Protein AF-A0A2T2SXH2-F1 (afdb_monomer)

pLDDT: mean 82.4, std 12.59, range [39.44, 96.25]

Secondary structure (DSSP, 8-state):
---HHHHHHHHHTT--EEEEEEETTEEEEEEEEEEEETTEEEEEEEEEEESSTT-----HHHHHHHHHHHHHHHHHTT-SEEEEEEE--SSTTTT-EEEEEEE----

Sequence (107 aa):
MASTSDLRAAIEQNLLFEWSIELGHATIELLAEPIAEGETLHLKDIAVYPRAADTADIGTRAVRMIRNRLATRARRAGFSKLRVTGTRLSGAKKGRSVDVTIDLPHR

Structure (mmCIF, N/CA/C/O backbone):
data_AF-A0A2T2SXH2-F1
#
_entry.id   AF-A0A2T2SXH2-F1
#
loop_
_atom_site.group_PDB
_atom_site.id
_atom_site.type_symbol
_atom_site.label_atom_id
_atom_site.label_alt_id
_atom_site.label_comp_id
_atom_site.label_asym_id
_atom_site.label_entity_id
_atom_site.label_seq_id
_atom_site.pdbx_PDB_ins_code
_atom_site.Cartn_x
_atom_site.Cartn_y
_atom_site.Cartn_z
_atom_site.occupancy
_atom_site.B_iso_or_equiv
_atom_site.auth_seq_id
_atom_site.auth_comp_id
_atom_site.auth_asym_id
_atom_site.auth_atom_id
_atom_site.pdbx_PDB_model_num
ATOM 1 N N . MET A 1 1 ? 4.099 16.879 -1.769 1.00 39.44 1 MET A N 1
ATOM 2 C CA . MET A 1 1 ? 4.262 15.998 -0.591 1.00 39.44 1 MET A CA 1
ATOM 3 C C . MET A 1 1 ? 2.876 15.540 -0.183 1.00 39.44 1 MET A C 1
ATOM 5 O O . MET A 1 1 ? 2.152 16.346 0.376 1.00 39.44 1 MET A O 1
ATOM 9 N N . ALA A 1 2 ? 2.473 14.308 -0.503 1.00 45.16 2 ALA A N 1
ATOM 10 C CA . ALA A 1 2 ? 1.194 13.808 -0.005 1.00 45.16 2 ALA A CA 1
ATOM 11 C C . ALA A 1 2 ? 1.270 13.762 1.531 1.00 45.16 2 ALA A C 1
ATOM 13 O O . ALA A 1 2 ? 2.259 13.248 2.079 1.00 45.16 2 ALA A O 1
ATOM 14 N N . SER A 1 3 ? 0.245 14.239 2.219 1.00 53.62 3 SER A N 1
ATOM 15 C CA . SER A 1 3 ? 0.101 14.312 3.673 1.00 53.62 3 SER A CA 1
ATOM 16 C C . SER A 1 3 ? -0.567 13.041 4.230 1.00 53.62 3 SER A C 1
ATOM 18 O O . SER A 1 3 ? -1.239 12.307 3.507 1.00 53.62 3 SER A O 1
ATOM 20 N N . THR A 1 4 ? -0.366 12.713 5.512 1.00 58.03 4 THR A N 1
ATOM 21 C CA . THR A 1 4 ? -1.080 11.604 6.186 1.00 58.03 4 THR A CA 1
ATOM 22 C C . THR A 1 4 ? -2.606 11.801 6.137 1.00 58.03 4 THR A C 1
ATOM 24 O O . THR A 1 4 ? -3.337 10.812 6.130 1.00 58.03 4 THR A O 1
ATOM 27 N N . SER A 1 5 ? -3.073 13.053 6.023 1.00 61.31 5 SER A N 1
ATOM 28 C CA . SER A 1 5 ? -4.483 13.400 5.784 1.00 61.31 5 SER A CA 1
ATOM 29 C C . SER A 1 5 ? -5.051 12.735 4.532 1.00 61.31 5 SER A C 1
ATOM 31 O O . SER A 1 5 ? -6.196 12.302 4.549 1.00 61.31 5 SER A O 1
ATOM 33 N N . ASP A 1 6 ? -4.244 12.581 3.484 1.00 82.06 6 ASP A N 1
ATOM 34 C CA . ASP A 1 6 ? -4.720 12.140 2.169 1.00 82.06 6 ASP A CA 1
ATOM 35 C C . ASP A 1 6 ? -5.158 10.670 2.197 1.00 82.06 6 ASP A C 1
ATOM 37 O O . ASP A 1 6 ? -6.077 10.278 1.491 1.00 82.06 6 ASP A O 1
ATOM 41 N N . LEU A 1 7 ? -4.543 9.855 3.063 1.00 86.12 7 LEU A N 1
ATOM 42 C CA . LEU A 1 7 ? -4.908 8.447 3.209 1.00 86.12 7 LEU A CA 1
ATOM 43 C C . LEU A 1 7 ? -6.238 8.276 3.956 1.00 86.12 7 LEU A C 1
ATOM 45 O O . LEU A 1 7 ? -7.078 7.494 3.530 1.00 86.12 7 LEU A O 1
ATOM 49 N N . ARG A 1 8 ? -6.427 8.985 5.076 1.00 87.31 8 ARG A N 1
ATOM 50 C CA . ARG A 1 8 ? -7.676 8.914 5.854 1.00 87.31 8 ARG A CA 1
ATOM 51 C C . ARG A 1 8 ? -8.841 9.528 5.080 1.00 87.31 8 ARG A C 1
ATOM 53 O O . ARG A 1 8 ? -9.892 8.905 5.012 1.00 87.31 8 ARG A O 1
ATOM 60 N N . ALA A 1 9 ? -8.614 10.663 4.420 1.00 89.06 9 ALA A N 1
ATOM 61 C CA . ALA A 1 9 ? -9.611 11.285 3.557 1.00 89.06 9 ALA A CA 1
ATOM 62 C C . ALA A 1 9 ? -10.031 10.356 2.408 1.00 89.06 9 ALA A C 1
ATOM 64 O O . ALA A 1 9 ? -11.222 10.232 2.143 1.00 89.06 9 ALA A O 1
ATOM 65 N N . ALA A 1 10 ? -9.083 9.654 1.770 1.00 90.06 10 ALA A N 1
ATOM 66 C CA . ALA A 1 10 ? -9.411 8.688 0.723 1.00 90.06 10 ALA A CA 1
ATOM 67 C C . ALA A 1 10 ? -10.295 7.541 1.242 1.00 90.06 10 ALA A C 1
ATOM 69 O O . ALA A 1 10 ? -11.246 7.160 0.570 1.00 90.06 10 ALA A O 1
ATOM 70 N N . ILE A 1 11 ? -10.042 7.046 2.459 1.00 91.94 11 ILE A N 1
ATOM 71 C CA . ILE A 1 11 ? -10.887 6.021 3.097 1.00 91.94 11 ILE A CA 1
ATOM 72 C C . ILE A 1 11 ? -12.293 6.571 3.373 1.00 91.94 11 ILE A C 1
ATOM 74 O O . ILE A 1 11 ? -13.283 5.946 3.009 1.00 91.94 11 ILE A O 1
ATOM 78 N N . GLU A 1 12 ? -12.393 7.742 4.004 1.00 92.06 12 GLU A N 1
ATOM 79 C CA . GLU A 1 12 ? -13.672 8.344 4.414 1.00 92.06 12 GLU A CA 1
ATOM 80 C C . GLU A 1 12 ? -14.561 8.721 3.224 1.00 92.06 12 GLU A C 1
ATOM 82 O O . GLU A 1 12 ? -15.783 8.615 3.299 1.00 92.06 12 GLU A O 1
ATOM 87 N N . GLN A 1 13 ? -13.945 9.148 2.123 1.00 91.56 13 GLN A N 1
ATOM 88 C CA . GLN A 1 13 ? -14.636 9.574 0.906 1.00 91.56 13 GLN A CA 1
ATOM 89 C C . GLN A 1 13 ? -14.785 8.448 -0.122 1.00 91.56 13 GLN A C 1
ATOM 91 O O . GLN A 1 13 ? -15.334 8.683 -1.197 1.00 91.56 13 GLN A O 1
ATOM 96 N N . ASN A 1 14 ? -14.308 7.238 0.193 1.00 90.06 14 ASN A N 1
ATOM 97 C CA . ASN A 1 14 ? -14.305 6.092 -0.715 1.00 90.06 14 ASN A CA 1
ATOM 98 C C . ASN A 1 14 ? -13.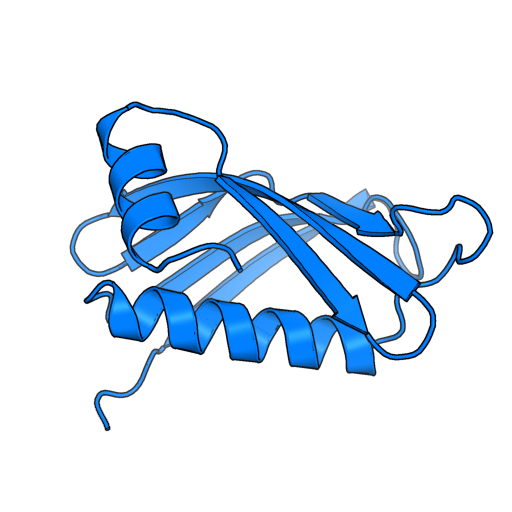631 6.406 -2.069 1.00 90.06 14 ASN A C 1
ATOM 100 O O . ASN A 1 14 ? -14.160 6.107 -3.142 1.00 90.06 14 ASN A O 1
ATOM 104 N N . LEU A 1 15 ? -12.471 7.064 -2.008 1.00 93.31 15 LEU A N 1
ATOM 105 C CA . LEU A 1 15 ? -11.654 7.443 -3.159 1.00 93.31 15 LEU A CA 1
ATOM 106 C C . LEU A 1 15 ? -10.426 6.542 -3.284 1.00 93.31 15 LEU A C 1
ATOM 108 O O . LEU A 1 15 ? -9.945 5.960 -2.310 1.00 93.31 15 LEU A O 1
ATOM 112 N N . LEU A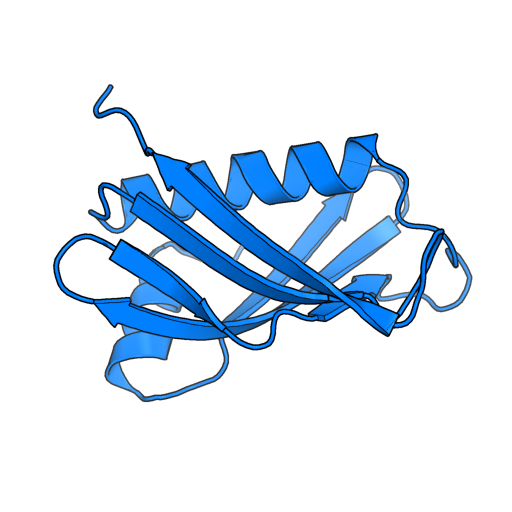 1 16 ? -9.867 6.485 -4.492 1.00 91.62 16 LEU A N 1
ATOM 113 C CA . LEU A 1 16 ? -8.586 5.828 -4.709 1.00 91.62 16 LEU A CA 1
ATOM 114 C C . LEU A 1 16 ? -7.466 6.604 -4.010 1.00 91.62 16 LEU A C 1
ATOM 116 O O . LEU A 1 16 ? -7.384 7.831 -4.066 1.00 91.62 16 LEU A O 1
ATOM 120 N N . PHE A 1 17 ? -6.580 5.864 -3.355 1.00 92.31 17 PHE A N 1
ATOM 121 C CA . PHE A 1 17 ? -5.354 6.395 -2.797 1.00 92.31 17 PHE A CA 1
ATOM 122 C C . PHE A 1 17 ? -4.288 6.459 -3.887 1.00 92.31 17 PHE A C 1
ATOM 124 O O . PHE A 1 17 ? -3.749 5.436 -4.317 1.00 92.31 17 PHE A O 1
ATOM 131 N N . GLU A 1 18 ? -3.968 7.684 -4.287 1.00 91.00 18 GLU A N 1
ATOM 132 C CA . GLU A 1 18 ? -2.891 7.991 -5.216 1.00 91.00 18 GLU A CA 1
ATOM 133 C C . GLU A 1 18 ? -1.652 8.469 -4.469 1.00 91.00 18 GLU A C 1
ATOM 135 O O . GLU A 1 18 ? -1.703 9.343 -3.597 1.00 91.00 18 GLU A O 1
ATOM 140 N N . TRP A 1 19 ? -0.500 7.907 -4.823 1.00 89.69 19 TRP A N 1
ATOM 141 C CA . TRP A 1 19 ? 0.754 8.334 -4.234 1.00 89.69 19 TRP A CA 1
ATOM 142 C C . TRP A 1 19 ? 1.924 8.232 -5.202 1.00 89.69 19 TRP A C 1
ATOM 144 O O . TRP A 1 19 ? 2.229 7.168 -5.731 1.00 89.69 19 TRP A O 1
ATOM 154 N N . SER A 1 20 ? 2.640 9.342 -5.368 1.00 87.50 20 SER A N 1
ATOM 155 C CA . SER A 1 20 ? 3.883 9.396 -6.129 1.00 87.50 20 SER A CA 1
ATOM 156 C C . SER A 1 20 ? 5.103 9.477 -5.210 1.00 87.50 20 SER A C 1
ATOM 158 O O . SER A 1 20 ? 5.121 10.182 -4.191 1.00 87.50 20 SER A O 1
ATOM 160 N N . ILE A 1 21 ? 6.164 8.781 -5.596 1.00 85.62 21 ILE A N 1
ATOM 161 C CA . ILE A 1 21 ? 7.443 8.758 -4.900 1.00 85.62 21 ILE A CA 1
ATOM 162 C C . ILE A 1 21 ? 8.598 8.844 -5.894 1.00 85.62 21 ILE A C 1
ATOM 164 O O . ILE A 1 21 ? 8.709 8.043 -6.815 1.00 85.62 21 ILE A O 1
ATOM 168 N N . GLU A 1 22 ? 9.513 9.774 -5.649 1.00 85.62 22 GLU A N 1
ATOM 169 C CA . GLU A 1 22 ? 10.790 9.831 -6.357 1.00 85.62 22 GLU A CA 1
ATOM 170 C C . GLU A 1 22 ? 11.760 8.785 -5.787 1.00 85.62 22 GLU A C 1
ATOM 172 O O . GLU A 1 22 ? 12.028 8.742 -4.578 1.00 85.62 22 GLU A O 1
ATOM 177 N N . LEU A 1 23 ? 12.270 7.917 -6.663 1.00 78.12 23 LEU A N 1
ATOM 178 C CA . LEU A 1 23 ? 13.248 6.872 -6.370 1.00 78.12 23 LEU A CA 1
ATOM 179 C C . LEU A 1 23 ? 14.399 6.955 -7.379 1.00 78.12 23 LEU A C 1
ATOM 181 O O . LEU A 1 23 ? 14.342 6.391 -8.471 1.00 78.12 23 LEU A O 1
ATOM 185 N N . GLY A 1 24 ? 15.474 7.647 -6.994 1.00 78.94 24 GLY A N 1
ATOM 186 C CA . GLY A 1 24 ? 16.592 7.912 -7.899 1.00 78.94 24 GLY A CA 1
ATOM 187 C C . GLY A 1 24 ? 16.148 8.830 -9.036 1.00 78.94 24 GLY A C 1
ATOM 188 O O . GLY A 1 24 ? 15.709 9.943 -8.772 1.00 78.94 24 GLY A O 1
ATOM 189 N N . HIS A 1 25 ? 16.240 8.351 -10.278 1.00 75.94 25 HIS A N 1
ATOM 190 C CA . HIS A 1 25 ? 15.839 9.095 -11.481 1.00 75.94 25 HIS A CA 1
ATOM 191 C C . HIS A 1 25 ? 14.418 8.771 -11.966 1.00 75.94 25 HIS A C 1
ATOM 193 O O . HIS A 1 25 ? 13.987 9.306 -12.982 1.00 75.94 25 HIS A O 1
ATOM 199 N N . ALA A 1 26 ? 13.697 7.886 -11.271 1.00 77.62 26 ALA A N 1
ATOM 200 C CA . ALA A 1 26 ? 12.348 7.486 -11.645 1.00 77.62 26 ALA A CA 1
ATOM 201 C C . ALA A 1 26 ? 11.329 7.987 -10.618 1.00 77.62 26 ALA A C 1
ATOM 203 O O . ALA A 1 26 ? 11.509 7.824 -9.408 1.00 77.62 26 ALA A O 1
ATOM 204 N N . THR A 1 27 ? 10.222 8.534 -11.109 1.00 84.94 27 THR A N 1
ATOM 205 C CA . THR A 1 27 ? 9.020 8.745 -10.299 1.00 84.94 27 THR A CA 1
ATOM 206 C C . THR A 1 27 ? 8.179 7.488 -10.385 1.00 84.94 27 THR A C 1
ATOM 208 O O 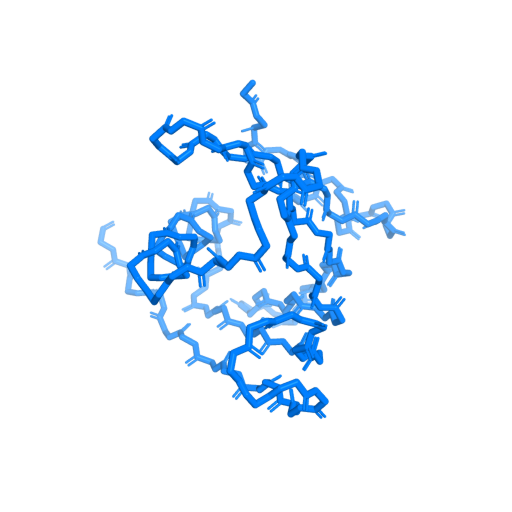. THR A 1 27 ? 7.784 7.088 -11.476 1.00 84.94 27 THR A O 1
ATOM 211 N N . ILE A 1 28 ? 7.915 6.860 -9.246 1.00 82.88 28 ILE A N 1
ATOM 212 C CA . ILE A 1 28 ? 6.997 5.730 -9.147 1.00 82.88 28 ILE A CA 1
ATOM 213 C C . ILE A 1 28 ? 5.655 6.242 -8.653 1.00 82.88 28 ILE A C 1
ATOM 215 O O . ILE A 1 28 ? 5.589 6.993 -7.682 1.00 82.88 28 ILE A O 1
ATOM 219 N N . GLU A 1 29 ? 4.597 5.814 -9.313 1.00 85.94 29 GLU A N 1
ATOM 220 C CA . GLU A 1 29 ? 3.223 6.053 -8.922 1.00 85.94 29 GLU A CA 1
ATOM 221 C C . GLU A 1 29 ? 2.611 4.779 -8.364 1.00 85.94 29 GLU A C 1
ATOM 223 O O . GLU A 1 29 ? 2.966 3.651 -8.728 1.00 85.94 29 GLU A O 1
ATOM 228 N N . LEU A 1 30 ? 1.713 4.993 -7.419 1.00 86.69 30 LEU A N 1
ATOM 229 C CA . LEU A 1 30 ? 0.942 3.978 -6.750 1.00 86.69 30 LEU A CA 1
ATOM 230 C C . LEU A 1 30 ? -0.514 4.405 -6.774 1.00 86.69 30 LEU A C 1
ATOM 232 O O . LEU A 1 30 ? -0.831 5.542 -6.430 1.00 86.69 30 LEU A O 1
ATOM 236 N N . LEU A 1 31 ? -1.367 3.454 -7.121 1.00 89.00 31 LEU A N 1
ATOM 237 C CA . LEU A 1 31 ? -2.812 3.565 -7.037 1.00 89.00 31 LEU A CA 1
ATOM 238 C C . LEU A 1 31 ? -3.325 2.365 -6.244 1.00 89.00 31 LEU A C 1
ATOM 240 O O . LEU A 1 31 ? -2.884 1.243 -6.492 1.00 89.00 31 LEU A O 1
ATOM 244 N N . ALA A 1 32 ? -4.206 2.583 -5.277 1.00 92.69 32 ALA A N 1
ATOM 245 C CA . ALA A 1 32 ? -4.852 1.504 -4.534 1.00 92.69 32 ALA A CA 1
ATOM 246 C C . ALA A 1 32 ? -6.218 1.948 -4.007 1.00 92.69 32 ALA A C 1
ATOM 248 O O . ALA A 1 32 ? -6.444 3.134 -3.793 1.00 92.69 32 ALA A O 1
ATOM 249 N N . GLU A 1 33 ? -7.097 0.996 -3.731 1.00 93.94 33 GLU A N 1
ATOM 250 C CA . GLU A 1 33 ? -8.322 1.212 -2.961 1.00 93.94 33 GLU A CA 1
ATOM 251 C C . GLU A 1 33 ? -7.989 1.073 -1.461 1.00 93.94 33 GLU A C 1
ATOM 253 O O . GLU A 1 33 ? -7.583 -0.012 -1.029 1.00 93.94 33 GLU A O 1
ATOM 258 N N . PRO A 1 34 ? -8.075 2.144 -0.651 1.00 94.75 34 PRO A N 1
ATOM 259 C CA . PRO A 1 34 ? -7.759 2.075 0.767 1.00 94.75 34 PRO A CA 1
ATOM 260 C C . PRO A 1 34 ? -9.005 1.700 1.585 1.00 94.75 34 PRO A C 1
ATOM 262 O O . PRO A 1 34 ? -10.016 2.394 1.563 1.00 94.75 34 PRO A O 1
ATOM 265 N N . ILE A 1 35 ? -8.913 0.629 2.367 1.00 95.50 35 ILE A N 1
ATOM 266 C CA . ILE A 1 35 ? -9.993 0.136 3.229 1.00 95.50 35 ILE A CA 1
ATOM 267 C C . ILE A 1 35 ? -9.475 0.059 4.667 1.00 95.50 35 ILE A C 1
ATOM 269 O O . ILE A 1 35 ? -8.376 -0.441 4.917 1.00 95.50 35 ILE A O 1
ATOM 273 N N . ALA A 1 36 ? -10.254 0.563 5.624 1.00 95.00 36 ALA A N 1
ATOM 274 C CA . ALA A 1 36 ? -9.968 0.415 7.049 1.00 95.00 36 ALA A CA 1
ATOM 275 C C . ALA A 1 36 ? -10.794 -0.734 7.643 1.00 95.00 36 ALA A C 1
ATOM 277 O O . ALA A 1 36 ? -12.018 -0.659 7.706 1.00 95.00 36 ALA A O 1
ATOM 278 N N . GLU A 1 37 ? -10.114 -1.768 8.134 1.00 93.38 37 GLU A N 1
ATOM 279 C CA . GLU A 1 37 ? -10.710 -2.923 8.811 1.00 93.38 37 GLU A CA 1
ATOM 280 C C . GLU A 1 37 ? -10.223 -2.953 10.266 1.00 93.38 37 GLU A C 1
ATOM 282 O O . GLU A 1 37 ? -9.201 -3.563 10.603 1.00 93.38 37 GLU A O 1
ATOM 287 N N . GLY A 1 38 ? -10.920 -2.220 11.138 1.00 92.69 38 GLY A N 1
ATOM 288 C CA . GLY A 1 38 ? -10.478 -2.000 12.516 1.00 92.69 38 GLY A CA 1
ATOM 289 C C . GLY A 1 38 ? -9.119 -1.296 12.550 1.00 92.69 38 GLY A C 1
ATOM 290 O O . GLY A 1 38 ? -8.986 -0.158 12.104 1.00 92.69 38 GLY A O 1
ATOM 291 N N . GLU A 1 39 ? -8.094 -1.985 13.054 1.00 93.94 39 GLU A N 1
ATOM 292 C CA . GLU A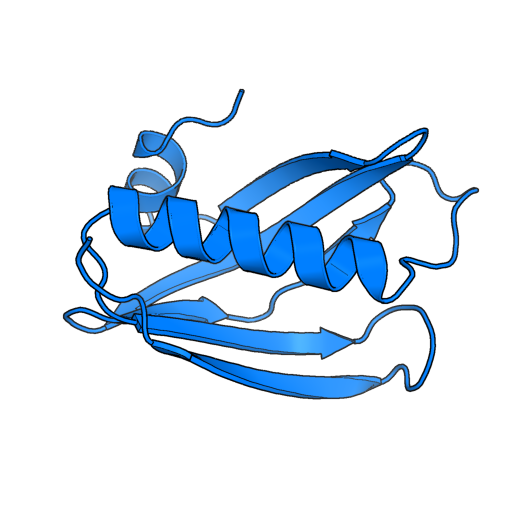 1 39 ? -6.718 -1.471 13.103 1.00 93.94 39 GLU A CA 1
ATOM 293 C C . GLU A 1 39 ? -5.871 -1.823 11.868 1.00 93.94 39 GLU A C 1
ATOM 295 O O . GLU A 1 39 ? -4.683 -1.485 11.803 1.00 93.94 39 GLU A O 1
ATOM 300 N N . THR A 1 40 ? -6.459 -2.501 10.881 1.00 95.00 40 THR A N 1
ATOM 301 C CA . THR A 1 40 ? -5.775 -2.880 9.644 1.00 95.00 40 THR A CA 1
ATOM 302 C C . THR A 1 40 ? -6.087 -1.882 8.540 1.00 95.00 40 THR A C 1
ATOM 304 O O . THR A 1 40 ? -7.247 -1.642 8.218 1.00 95.00 40 THR A O 1
ATOM 307 N N . LEU A 1 41 ? -5.043 -1.340 7.914 1.00 96.06 41 LEU A N 1
ATOM 308 C CA . LEU A 1 41 ? -5.164 -0.698 6.612 1.00 96.06 41 LEU A CA 1
ATOM 309 C C . LEU A 1 41 ? -5.001 -1.754 5.526 1.00 96.06 41 LEU A C 1
ATOM 311 O O . LEU A 1 41 ? -3.935 -2.362 5.418 1.00 96.06 41 LEU A O 1
ATOM 315 N N . HIS A 1 42 ? -6.012 -1.929 4.690 1.00 96.25 42 HIS A N 1
ATOM 316 C CA . HIS A 1 42 ? -5.941 -2.756 3.497 1.00 96.25 42 HIS A CA 1
ATOM 317 C C . HIS A 1 42 ? -5.833 -1.862 2.261 1.00 96.25 42 HIS A C 1
ATOM 319 O O . HIS A 1 42 ? -6.737 -1.100 1.948 1.00 96.25 42 HIS A O 1
ATOM 325 N N . LEU A 1 43 ? -4.701 -1.936 1.564 1.00 94.50 43 LEU A N 1
ATOM 326 C CA . LEU A 1 43 ? -4.535 -1.374 0.226 1.00 94.50 43 LEU A CA 1
ATOM 327 C C . LEU A 1 43 ? -4.897 -2.456 -0.789 1.00 94.50 43 LEU A C 1
ATOM 329 O O . LEU A 1 43 ? -4.082 -3.339 -1.082 1.00 94.50 43 LEU A O 1
ATOM 333 N N . LYS A 1 44 ? -6.140 -2.413 -1.257 1.00 92.81 44 LYS A N 1
ATOM 334 C CA . LYS A 1 44 ? -6.703 -3.354 -2.217 1.00 92.81 44 LYS A CA 1
ATOM 335 C C . LYS A 1 44 ? -6.412 -2.908 -3.651 1.00 92.81 44 LYS A C 1
ATOM 337 O O . LYS A 1 44 ? -6.224 -1.724 -3.922 1.00 92.81 44 LYS A O 1
ATOM 342 N N . ASP A 1 45 ? -6.308 -3.891 -4.542 1.00 88.94 45 ASP A N 1
ATOM 343 C CA . ASP A 1 45 ? -6.032 -3.733 -5.972 1.00 88.94 45 ASP A CA 1
ATOM 344 C C . ASP A 1 45 ? -4.880 -2.768 -6.287 1.00 88.94 45 ASP A C 1
ATOM 346 O O . ASP A 1 45 ? -4.954 -1.931 -7.184 1.00 88.94 45 ASP A O 1
ATOM 350 N N . ILE A 1 46 ? -3.778 -2.913 -5.542 1.00 87.00 46 ILE A N 1
ATOM 351 C CA . ILE A 1 46 ? -2.623 -2.031 -5.688 1.00 87.00 46 ILE A CA 1
ATOM 352 C C . ILE A 1 46 ? -1.972 -2.164 -7.076 1.00 87.00 46 ILE A C 1
ATOM 354 O O . ILE A 1 46 ? -1.562 -3.247 -7.507 1.00 87.00 46 ILE A O 1
ATOM 358 N N . ALA A 1 47 ? -1.792 -1.028 -7.740 1.00 83.88 47 ALA A N 1
ATOM 359 C CA . ALA A 1 47 ? -0.973 -0.870 -8.930 1.00 83.88 47 ALA A CA 1
ATOM 360 C C . ALA A 1 47 ? 0.254 -0.019 -8.591 1.00 83.88 47 ALA A C 1
ATOM 362 O O . ALA A 1 47 ? 0.142 1.020 -7.946 1.00 83.88 47 ALA A O 1
ATOM 363 N N . VAL A 1 48 ? 1.437 -0.462 -9.025 1.00 80.88 48 VAL A N 1
ATOM 364 C CA . VAL A 1 48 ? 2.702 0.267 -8.856 1.00 80.88 48 VAL A CA 1
ATOM 365 C C . VAL A 1 48 ? 3.398 0.330 -10.206 1.00 80.88 48 VAL A C 1
ATOM 367 O O . VAL A 1 48 ? 3.687 -0.714 -10.797 1.00 80.88 48 VAL A O 1
ATOM 370 N N . TYR A 1 49 ? 3.662 1.533 -10.700 1.00 78.38 49 TYR A N 1
ATOM 371 C CA . TYR A 1 49 ? 4.177 1.748 -12.050 1.00 78.38 49 TYR A CA 1
ATOM 372 C C . TYR A 1 49 ? 5.059 3.005 -12.115 1.00 78.38 49 TYR A C 1
ATOM 374 O O . TYR A 1 49 ? 4.892 3.922 -11.317 1.00 78.38 49 TYR A O 1
ATOM 382 N N . PRO A 1 50 ? 6.052 3.060 -13.013 1.00 79.62 50 PRO A N 1
ATOM 383 C CA . PRO A 1 50 ? 6.819 4.280 -13.245 1.00 79.62 50 PRO A CA 1
ATOM 384 C C . PRO A 1 50 ? 5.947 5.323 -13.969 1.00 79.62 50 PRO A C 1
ATOM 386 O O . PRO A 1 50 ? 5.204 4.980 -14.885 1.00 79.62 50 PRO A O 1
ATOM 389 N N . ARG A 1 51 ? 6.060 6.606 -13.605 1.00 80.81 51 ARG A N 1
ATOM 390 C CA . ARG A 1 51 ? 5.400 7.717 -14.319 1.00 80.81 51 ARG A CA 1
ATOM 391 C C . ARG A 1 51 ? 5.907 7.842 -15.761 1.00 80.81 51 ARG A C 1
ATOM 393 O O . ARG A 1 51 ? 5.144 8.191 -16.652 1.00 80.81 51 ARG A O 1
ATOM 400 N N . ALA A 1 52 ? 7.196 7.579 -15.984 1.00 74.25 52 ALA A N 1
ATOM 401 C CA . ALA A 1 52 ? 7.808 7.581 -17.310 1.00 74.25 52 ALA A CA 1
ATOM 402 C C . ALA A 1 52 ? 7.905 6.148 -17.854 1.00 74.25 52 ALA A C 1
ATOM 404 O O . ALA A 1 52 ? 8.464 5.270 -17.189 1.00 74.25 52 ALA A O 1
ATOM 405 N N . ALA A 1 53 ? 7.404 5.927 -19.074 1.00 59.00 53 ALA A N 1
ATOM 406 C CA . ALA A 1 53 ? 7.391 4.623 -19.749 1.00 59.00 53 ALA A CA 1
ATOM 407 C C . ALA A 1 53 ? 8.794 4.007 -19.933 1.00 59.00 53 ALA A C 1
ATOM 409 O O . ALA A 1 53 ? 8.931 2.793 -20.073 1.00 59.00 53 ALA A O 1
ATOM 410 N N . ASP A 1 54 ? 9.836 4.836 -19.865 1.00 56.03 54 ASP A N 1
ATOM 411 C CA . ASP A 1 54 ? 11.213 4.474 -20.204 1.00 56.03 54 ASP A CA 1
ATOM 412 C C . ASP A 1 54 ? 11.913 3.648 -19.108 1.00 56.03 54 ASP A C 1
ATOM 414 O O . ASP A 1 54 ? 12.960 3.048 -19.341 1.00 56.03 54 ASP A O 1
ATOM 418 N N . THR A 1 55 ? 11.334 3.569 -17.902 1.00 60.53 55 THR A N 1
ATOM 419 C CA . THR A 1 55 ? 11.870 2.767 -16.785 1.00 60.53 55 THR A CA 1
ATOM 420 C C . THR A 1 55 ? 11.018 1.527 -16.538 1.00 60.53 55 THR A C 1
ATOM 422 O O . THR A 1 55 ? 10.320 1.413 -15.541 1.00 60.53 55 THR A O 1
ATOM 425 N N . ALA A 1 56 ? 11.082 0.567 -17.462 1.00 56.31 56 ALA A N 1
ATOM 426 C CA . ALA A 1 56 ? 10.205 -0.608 -17.484 1.00 56.31 56 ALA A CA 1
ATOM 427 C C . ALA A 1 56 ? 10.304 -1.548 -16.261 1.00 56.31 56 ALA A C 1
ATOM 429 O O . ALA A 1 56 ? 9.403 -2.369 -16.063 1.00 56.31 56 ALA A O 1
ATOM 430 N N . ASP A 1 57 ? 11.359 -1.458 -15.439 1.00 66.06 57 ASP A N 1
ATOM 431 C CA . ASP A 1 57 ? 11.564 -2.386 -14.322 1.00 66.06 57 ASP A CA 1
ATOM 432 C C . ASP A 1 57 ? 11.699 -1.686 -12.964 1.00 66.06 57 ASP A C 1
ATOM 434 O O . ASP A 1 57 ? 12.677 -0.997 -12.658 1.00 66.06 57 ASP A O 1
ATOM 438 N N . ILE A 1 58 ? 10.706 -1.916 -12.102 1.00 70.94 58 ILE A N 1
ATOM 439 C CA . ILE A 1 58 ? 10.761 -1.526 -10.695 1.00 70.94 58 ILE A CA 1
ATOM 440 C C . ILE A 1 58 ? 11.536 -2.615 -9.956 1.00 70.94 58 ILE A C 1
ATOM 442 O O . ILE A 1 58 ? 10.983 -3.627 -9.510 1.00 70.94 58 ILE A O 1
ATOM 446 N N . GLY A 1 59 ? 12.842 -2.394 -9.820 1.00 73.56 59 GLY A N 1
ATOM 447 C CA . GLY A 1 59 ? 13.732 -3.312 -9.118 1.00 73.56 59 GLY A CA 1
ATOM 448 C C . GLY A 1 59 ? 13.277 -3.609 -7.682 1.00 73.56 59 GLY A C 1
ATOM 449 O O . GLY A 1 59 ? 12.616 -2.812 -7.011 1.00 73.56 59 GLY A O 1
ATOM 450 N N . THR A 1 60 ? 13.691 -4.760 -7.151 1.00 76.56 60 THR A N 1
ATOM 451 C CA . THR A 1 60 ? 13.313 -5.239 -5.805 1.00 76.56 60 THR A CA 1
ATOM 452 C C . THR A 1 60 ? 13.630 -4.244 -4.682 1.00 76.56 60 THR A C 1
ATOM 454 O O . THR A 1 60 ? 12.901 -4.171 -3.690 1.00 76.56 60 THR A O 1
ATOM 457 N N . ARG A 1 61 ? 14.689 -3.438 -4.836 1.00 80.19 61 ARG A N 1
ATOM 458 C CA . ARG A 1 61 ? 15.051 -2.361 -3.903 1.00 80.19 61 ARG A CA 1
ATOM 459 C C . ARG A 1 61 ? 13.980 -1.270 -3.838 1.00 80.19 61 ARG A C 1
ATOM 461 O O . ARG A 1 61 ? 13.616 -0.860 -2.737 1.00 80.19 61 ARG A O 1
ATOM 468 N N . ALA A 1 62 ? 13.452 -0.843 -4.984 1.00 79.00 62 ALA A N 1
ATOM 469 C CA . ALA A 1 62 ? 12.399 0.166 -5.057 1.00 79.00 62 ALA A CA 1
ATOM 470 C C . ALA A 1 62 ? 11.116 -0.338 -4.384 1.00 79.00 62 ALA A C 1
ATOM 472 O O . ALA A 1 62 ? 10.566 0.343 -3.522 1.00 79.00 62 ALA A O 1
ATOM 473 N N . VAL A 1 63 ? 10.721 -1.587 -4.659 1.00 80.06 63 VAL A N 1
ATOM 474 C CA . VAL A 1 63 ? 9.571 -2.232 -3.998 1.00 80.06 63 VAL A CA 1
ATOM 475 C C . VAL A 1 63 ? 9.731 -2.246 -2.473 1.00 80.06 63 VAL A C 1
ATOM 477 O O . VAL A 1 63 ? 8.802 -1.898 -1.745 1.00 80.06 63 VAL A O 1
ATOM 480 N N . ARG A 1 64 ? 10.922 -2.589 -1.960 1.00 84.06 64 ARG A N 1
AT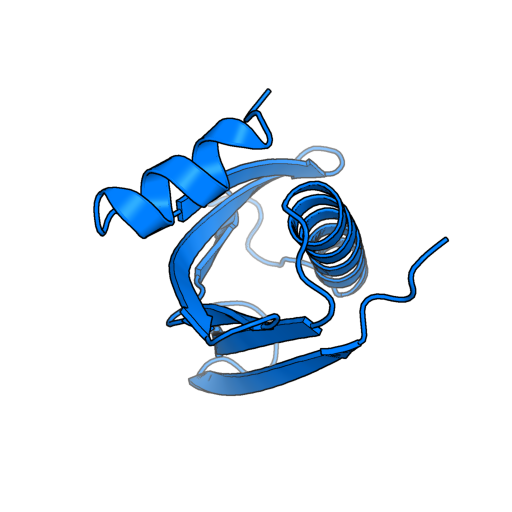OM 481 C CA . ARG A 1 64 ? 11.202 -2.556 -0.512 1.00 84.06 64 ARG A CA 1
ATOM 482 C C . ARG A 1 64 ? 11.094 -1.146 0.074 1.00 84.06 64 ARG A C 1
ATOM 484 O O . ARG A 1 64 ? 10.566 -0.989 1.173 1.00 84.06 64 ARG A O 1
ATOM 491 N N . MET A 1 65 ? 11.572 -0.125 -0.638 1.00 85.06 65 MET A N 1
ATOM 492 C CA . MET A 1 65 ? 11.457 1.268 -0.195 1.00 85.06 65 MET A 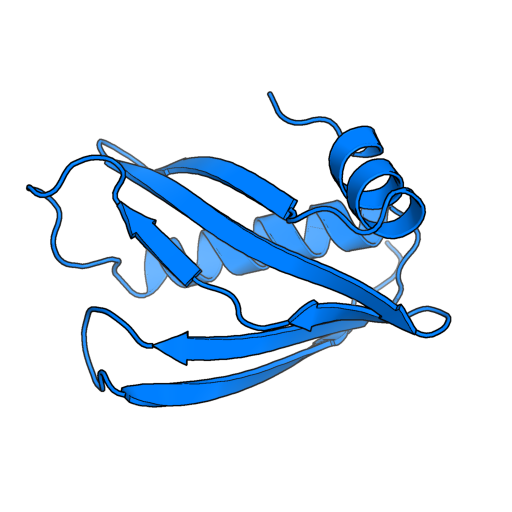CA 1
ATOM 493 C C . MET A 1 65 ? 9.998 1.729 -0.143 1.00 85.06 65 MET A C 1
ATOM 495 O O . MET A 1 65 ? 9.587 2.301 0.866 1.00 85.06 65 MET A O 1
ATOM 499 N N . ILE A 1 66 ? 9.212 1.427 -1.182 1.00 85.62 66 ILE A N 1
ATOM 500 C CA . ILE A 1 66 ? 7.771 1.715 -1.246 1.00 85.62 66 ILE A CA 1
ATOM 501 C C . ILE A 1 66 ? 7.063 1.062 -0.063 1.00 85.62 66 ILE A C 1
ATOM 503 O O . ILE A 1 66 ? 6.403 1.754 0.711 1.00 85.62 66 ILE A O 1
ATOM 507 N N . ARG A 1 67 ? 7.296 -0.239 0.155 1.00 87.75 67 ARG A N 1
ATOM 508 C CA . ARG A 1 67 ? 6.748 -0.988 1.294 1.00 87.75 67 ARG A CA 1
ATOM 509 C C . ARG A 1 67 ? 7.030 -0.297 2.630 1.00 87.75 67 ARG A C 1
ATOM 511 O O . ARG A 1 67 ? 6.124 -0.109 3.434 1.00 87.75 67 ARG A O 1
ATOM 518 N N . ASN A 1 68 ? 8.280 0.097 2.872 1.00 89.19 68 ASN A N 1
ATOM 519 C CA . ASN A 1 68 ? 8.677 0.722 4.136 1.00 89.19 68 ASN A CA 1
ATOM 520 C C . ASN A 1 68 ? 8.043 2.110 4.332 1.00 89.19 68 ASN A C 1
ATOM 522 O O . ASN A 1 68 ? 7.678 2.476 5.454 1.00 89.19 68 ASN A O 1
ATOM 526 N N . ARG A 1 69 ? 7.890 2.887 3.254 1.00 89.50 69 ARG A N 1
ATOM 527 C CA . ARG A 1 69 ? 7.220 4.191 3.316 1.00 89.50 69 ARG A CA 1
ATOM 528 C C . ARG A 1 69 ? 5.714 4.044 3.538 1.00 89.50 69 ARG A C 1
ATOM 530 O O . ARG A 1 69 ? 5.187 4.759 4.385 1.00 89.50 69 ARG A O 1
ATOM 537 N N . LEU A 1 70 ? 5.054 3.089 2.878 1.00 89.75 70 LEU A N 1
ATOM 538 C CA . LEU A 1 70 ? 3.642 2.764 3.126 1.00 89.75 70 LEU A CA 1
ATOM 539 C C . LEU A 1 70 ? 3.415 2.333 4.576 1.00 89.75 70 LEU A C 1
ATOM 541 O O . LEU A 1 70 ? 2.554 2.893 5.243 1.00 89.75 70 LEU A O 1
ATOM 545 N N . ALA A 1 71 ? 4.244 1.427 5.098 1.00 91.38 71 ALA A N 1
ATOM 546 C CA . ALA A 1 71 ? 4.180 0.990 6.493 1.00 91.38 71 ALA A CA 1
ATOM 547 C C . ALA A 1 71 ? 4.318 2.166 7.478 1.00 91.38 71 ALA A C 1
ATOM 549 O O . ALA A 1 71 ? 3.588 2.264 8.460 1.00 91.38 71 ALA A O 1
ATOM 550 N N . THR A 1 72 ? 5.228 3.103 7.197 1.00 91.00 72 THR A N 1
ATOM 551 C CA . THR A 1 72 ? 5.397 4.314 8.018 1.00 91.00 72 THR A CA 1
ATOM 552 C C . THR A 1 72 ? 4.165 5.215 7.966 1.00 91.00 72 THR A C 1
ATOM 554 O O . THR A 1 72 ? 3.769 5.780 8.982 1.00 91.00 72 THR A O 1
ATOM 557 N N . ARG A 1 73 ? 3.549 5.344 6.790 1.00 89.75 73 ARG A N 1
ATOM 558 C CA . ARG A 1 73 ? 2.355 6.162 6.566 1.00 89.75 73 ARG A CA 1
ATOM 559 C C . ARG A 1 73 ? 1.126 5.569 7.255 1.00 89.75 73 ARG A C 1
ATOM 561 O O . ARG A 1 73 ? 0.435 6.289 7.963 1.00 89.75 73 ARG A O 1
ATOM 568 N N . ALA A 1 74 ? 0.929 4.258 7.126 1.00 91.62 74 ALA A N 1
ATOM 569 C CA . ALA A 1 74 ? -0.117 3.507 7.812 1.00 91.62 74 ALA A CA 1
ATOM 570 C C . ALA A 1 74 ? 0.017 3.632 9.339 1.00 91.62 74 ALA A C 1
ATOM 572 O O . ALA A 1 74 ? -0.949 3.975 10.014 1.00 91.62 74 ALA A O 1
ATOM 573 N N . ARG A 1 75 ? 1.238 3.493 9.875 1.00 91.69 75 ARG A N 1
ATOM 574 C CA . ARG A 1 75 ? 1.499 3.694 11.309 1.00 91.69 75 ARG A CA 1
ATOM 575 C C . ARG A 1 75 ? 1.144 5.110 11.766 1.00 91.69 75 ARG A C 1
ATOM 577 O O . ARG A 1 75 ? 0.469 5.279 12.771 1.00 91.69 75 ARG A O 1
ATOM 584 N N . ARG A 1 76 ? 1.564 6.136 11.015 1.00 90.56 76 ARG A N 1
ATOM 585 C CA . ARG A 1 76 ? 1.228 7.544 11.312 1.00 90.56 76 ARG A CA 1
ATOM 586 C C . ARG A 1 76 ? -0.268 7.835 11.219 1.00 90.56 76 ARG A C 1
ATOM 588 O O . ARG A 1 76 ? -0.735 8.754 11.876 1.00 90.56 76 ARG A O 1
ATOM 595 N N . ALA A 1 77 ? -0.998 7.071 10.413 1.00 89.12 77 ALA A N 1
ATOM 596 C CA . ALA A 1 77 ? -2.450 7.138 10.325 1.00 89.12 77 ALA A CA 1
ATOM 597 C C . ALA A 1 77 ? -3.161 6.339 11.436 1.00 89.12 77 ALA A C 1
ATOM 599 O O . ALA A 1 77 ? -4.389 6.325 11.456 1.00 89.12 77 ALA A O 1
ATOM 600 N N . GLY A 1 78 ? -2.424 5.697 12.352 1.00 92.19 78 GLY A N 1
ATOM 601 C CA . GLY A 1 78 ? -2.965 4.995 13.520 1.00 92.19 78 GLY A CA 1
ATOM 602 C C . G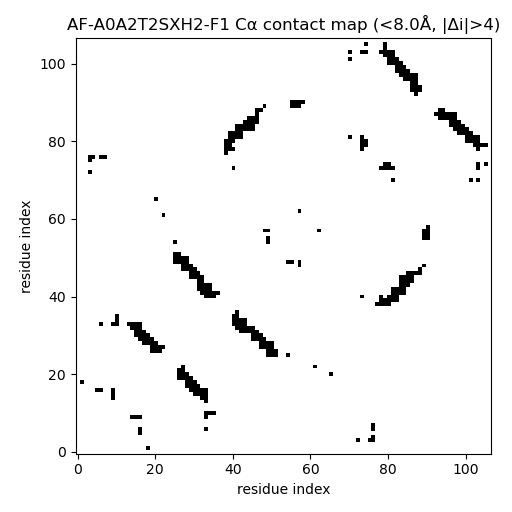LY A 1 78 ? -3.267 3.509 13.311 1.00 92.19 78 GLY A C 1
ATOM 603 O O . GLY A 1 78 ? -3.941 2.921 14.145 1.00 92.19 78 GLY A O 1
ATOM 604 N N . PHE A 1 79 ? -2.800 2.896 12.221 1.00 93.81 79 PHE A N 1
ATOM 605 C CA . PHE A 1 79 ? -3.000 1.465 11.967 1.00 93.81 79 PHE A CA 1
ATOM 606 C C . PHE A 1 79 ? -1.886 0.614 12.596 1.00 93.81 79 PHE A C 1
ATOM 608 O O . PHE A 1 79 ? -0.715 1.012 12.585 1.00 93.81 79 PHE A O 1
ATOM 615 N N . SER A 1 80 ? -2.241 -0.576 13.090 1.00 94.19 8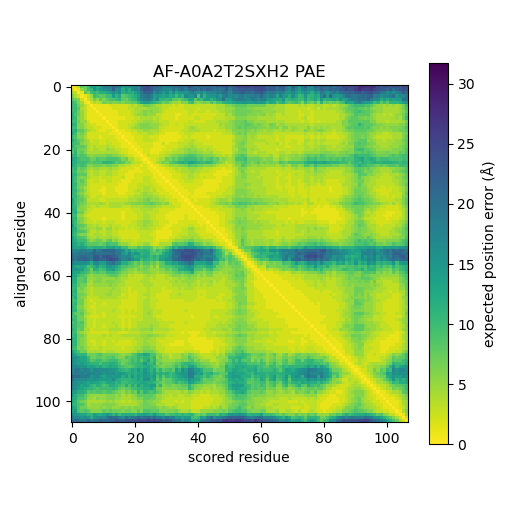0 SER A N 1
ATOM 616 C CA . SER A 1 80 ? -1.313 -1.579 13.641 1.00 94.19 80 SER A CA 1
ATOM 617 C C . SER A 1 80 ? -0.924 -2.644 12.608 1.00 94.19 80 SER A C 1
ATOM 619 O O . SER A 1 80 ? 0.090 -3.326 12.767 1.00 94.19 80 SER A O 1
ATOM 621 N N . LYS A 1 81 ? -1.673 -2.750 11.501 1.00 95.44 81 LYS A N 1
ATOM 622 C CA . LYS A 1 81 ? -1.391 -3.672 10.390 1.00 95.44 81 LYS A CA 1
ATOM 623 C C . LYS A 1 81 ? -1.564 -3.004 9.031 1.00 95.44 81 LYS A C 1
ATOM 625 O O . LYS A 1 81 ? -2.418 -2.142 8.845 1.00 95.44 81 LYS A O 1
ATOM 630 N N . LEU A 1 82 ? -0.757 -3.439 8.067 1.00 95.19 82 LEU A N 1
ATOM 631 C CA . LEU A 1 82 ? -0.881 -3.091 6.653 1.00 95.19 82 LEU A CA 1
ATOM 632 C C . LEU A 1 82 ? -1.048 -4.372 5.834 1.00 95.19 82 LEU A C 1
ATOM 634 O O . LEU A 1 82 ? -0.113 -5.166 5.740 1.00 95.19 82 LEU A O 1
ATOM 638 N N . ARG A 1 83 ? -2.211 -4.555 5.212 1.00 95.25 83 ARG A N 1
ATOM 639 C CA . ARG A 1 83 ? -2.456 -5.579 4.196 1.00 95.25 83 ARG A CA 1
ATOM 640 C C . ARG A 1 83 ? -2.380 -4.949 2.812 1.00 95.25 83 ARG A C 1
ATOM 642 O O . ARG A 1 83 ? -2.921 -3.874 2.582 1.00 95.25 83 ARG A O 1
ATOM 649 N N . VAL A 1 84 ? -1.706 -5.611 1.887 1.00 92.31 84 VAL A N 1
ATOM 650 C CA . VAL A 1 84 ? -1.574 -5.174 0.498 1.00 92.31 84 VAL A CA 1
ATOM 651 C C . VAL A 1 84 ? -2.002 -6.321 -0.393 1.00 92.31 84 VAL A C 1
ATOM 653 O O . VAL A 1 84 ? -1.354 -7.368 -0.380 1.00 92.31 84 VAL A O 1
ATOM 656 N N . THR A 1 85 ? -3.057 -6.111 -1.178 1.00 91.06 85 THR A N 1
ATOM 657 C CA . THR A 1 85 ? -3.484 -7.067 -2.202 1.00 91.06 85 THR A CA 1
ATOM 658 C C . THR A 1 85 ? -3.455 -6.432 -3.579 1.00 91.06 85 THR A C 1
ATOM 660 O O . THR A 1 85 ? -3.838 -5.278 -3.738 1.00 91.06 85 THR A O 1
ATOM 663 N N . GLY A 1 86 ? -3.049 -7.182 -4.593 1.00 86.12 86 GLY A N 1
ATOM 664 C CA . GLY A 1 86 ? -3.133 -6.722 -5.975 1.00 86.12 86 GLY A CA 1
ATOM 665 C C . GLY A 1 86 ? -2.511 -7.700 -6.953 1.00 86.12 86 GLY A C 1
ATOM 666 O O . GLY A 1 86 ? -2.108 -8.803 -6.585 1.00 86.12 86 GLY A O 1
ATOM 667 N N . THR A 1 87 ? -2.408 -7.287 -8.211 1.00 78.00 87 THR A N 1
ATOM 668 C CA . THR A 1 87 ? -1.835 -8.112 -9.279 1.00 78.00 87 THR A CA 1
ATOM 669 C C . THR A 1 87 ? -0.608 -7.436 -9.860 1.00 78.00 87 THR A C 1
ATOM 671 O O . THR A 1 87 ? -0.619 -6.251 -10.184 1.00 78.00 87 THR A O 1
ATOM 674 N N . ARG A 1 88 ? 0.481 -8.191 -10.022 1.00 71.25 88 ARG A N 1
ATOM 675 C CA . ARG A 1 88 ? 1.716 -7.652 -10.590 1.00 71.25 88 ARG A CA 1
ATOM 676 C C . ARG A 1 88 ? 1.559 -7.382 -12.090 1.00 71.25 88 ARG A C 1
ATOM 678 O O . ARG A 1 88 ? 1.519 -8.323 -12.882 1.00 71.25 88 ARG A O 1
ATOM 685 N N . LEU A 1 89 ? 1.529 -6.108 -12.485 1.00 68.31 89 LEU A N 1
ATOM 686 C CA . LEU A 1 89 ? 1.374 -5.697 -13.888 1.00 68.31 89 LEU A CA 1
ATOM 687 C C . LEU A 1 89 ? 2.703 -5.605 -14.667 1.00 68.31 89 LEU A C 1
ATOM 689 O O . LEU A 1 89 ? 2.695 -5.741 -15.892 1.00 68.31 89 LEU A O 1
ATOM 693 N N . SER A 1 90 ? 3.842 -5.434 -13.983 1.00 63.84 90 SER A N 1
ATOM 694 C CA . SER A 1 90 ? 5.175 -5.253 -14.589 1.00 63.84 90 SER A CA 1
ATOM 695 C C . SER A 1 90 ? 6.302 -5.997 -13.841 1.00 63.84 90 SER A C 1
ATOM 697 O O . SER A 1 90 ? 6.145 -6.428 -12.690 1.00 63.84 90 SER A O 1
ATOM 699 N N . GLY A 1 91 ? 7.452 -6.165 -14.506 1.00 63.75 91 GLY A N 1
ATOM 700 C CA . GLY A 1 91 ? 8.635 -6.865 -13.985 1.00 63.75 91 GLY A CA 1
ATOM 701 C C . GLY A 1 91 ? 8.508 -8.398 -13.948 1.00 63.75 91 GLY A C 1
ATOM 702 O O . GLY A 1 91 ? 7.637 -9.002 -14.578 1.00 63.75 91 GLY A O 1
ATOM 703 N N . ALA A 1 92 ? 9.394 -9.057 -13.194 1.00 57.09 92 ALA A N 1
ATOM 704 C CA . ALA A 1 92 ? 9.431 -10.520 -13.096 1.00 57.09 92 ALA A CA 1
ATOM 705 C C . ALA A 1 92 ? 8.141 -11.114 -12.488 1.00 57.09 92 ALA A C 1
ATOM 707 O O . ALA A 1 92 ? 7.679 -10.668 -11.438 1.00 57.09 92 ALA A O 1
ATOM 708 N N . LYS A 1 93 ? 7.609 -12.198 -13.074 1.00 65.62 93 LYS A N 1
ATOM 709 C CA . LYS A 1 93 ? 6.364 -12.874 -12.635 1.00 65.62 93 LYS A CA 1
ATOM 710 C C . LYS A 1 93 ? 5.109 -11.981 -12.738 1.00 65.62 93 LYS A C 1
ATOM 712 O O . LYS A 1 93 ? 4.329 -11.893 -11.788 1.00 65.62 93 LYS A O 1
ATOM 717 N N . LYS A 1 94 ? 4.926 -11.320 -13.888 1.00 68.94 94 LYS A N 1
ATOM 718 C CA . LYS A 1 94 ? 3.681 -10.628 -14.273 1.00 68.94 94 LYS A CA 1
ATOM 719 C C . LYS A 1 94 ? 2.465 -11.560 -14.141 1.00 68.94 94 LYS A C 1
ATOM 721 O O . LYS A 1 94 ? 2.578 -12.754 -14.397 1.00 68.94 94 LYS A O 1
ATOM 726 N N . GLY A 1 95 ? 1.322 -11.021 -13.719 1.00 72.25 95 GLY A N 1
ATOM 727 C CA . GLY A 1 95 ? 0.071 -11.761 -13.504 1.00 72.25 95 GLY A CA 1
ATOM 728 C C . GLY A 1 95 ? -0.029 -12.471 -12.151 1.00 72.25 95 GLY A C 1
ATOM 729 O O . GLY A 1 95 ? -1.086 -12.984 -11.806 1.00 72.25 95 GLY A O 1
ATOM 730 N N . ARG A 1 96 ? 1.043 -12.484 -11.349 1.00 76.50 96 ARG A N 1
ATOM 731 C CA . ARG A 1 96 ? 1.006 -13.058 -10.002 1.00 76.50 96 ARG A CA 1
ATOM 732 C C . ARG A 1 96 ? 0.247 -12.137 -9.045 1.00 76.50 96 ARG A C 1
ATOM 734 O O . ARG A 1 96 ? 0.585 -10.956 -8.933 1.00 76.50 96 ARG A O 1
ATOM 741 N N . SER A 1 97 ? -0.703 -12.709 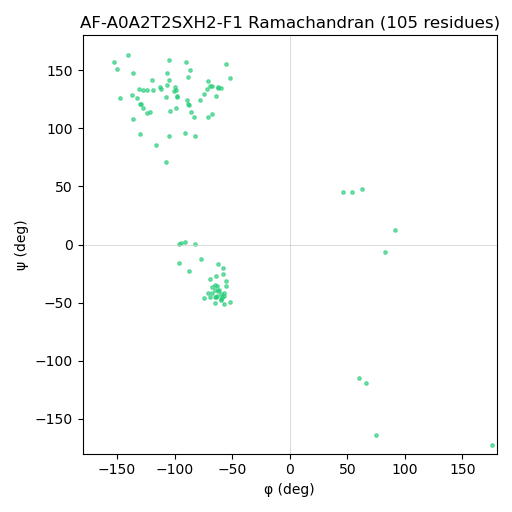-8.311 1.00 78.62 97 SER A N 1
ATOM 742 C CA . SER A 1 97 ? -1.357 -12.044 -7.187 1.00 78.62 97 SER A CA 1
ATOM 743 C C . SER A 1 97 ? -0.381 -11.869 -6.025 1.00 78.62 97 SER A C 1
ATOM 745 O O . SER A 1 97 ? 0.401 -12.765 -5.685 1.00 78.62 97 SER A O 1
ATOM 747 N N . VAL A 1 98 ? -0.417 -10.689 -5.428 1.00 81.00 98 VAL A N 1
ATOM 748 C CA . VAL A 1 98 ? 0.272 -10.335 -4.194 1.00 81.00 98 VAL A CA 1
ATOM 749 C C . VAL A 1 98 ? -0.804 -10.229 -3.125 1.00 81.00 98 VAL A C 1
ATOM 751 O O . VAL A 1 98 ? -1.779 -9.518 -3.329 1.00 81.00 98 VAL A O 1
ATOM 754 N N . ASP A 1 99 ? -0.623 -10.932 -2.013 1.00 89.12 99 ASP A N 1
ATOM 755 C CA . ASP A 1 99 ? -1.355 -10.723 -0.762 1.00 89.12 99 ASP A CA 1
ATOM 756 C C . ASP A 1 99 ? -0.308 -10.779 0.347 1.00 89.12 99 ASP A C 1
ATOM 758 O O . ASP A 1 99 ? 0.332 -11.812 0.567 1.00 89.12 99 ASP A O 1
ATOM 762 N N . VAL A 1 100 ? -0.010 -9.624 0.931 1.00 88.88 100 VAL A N 1
ATOM 763 C CA . VAL A 1 100 ? 1.030 -9.485 1.947 1.00 88.88 100 VAL A CA 1
ATOM 764 C C . VAL A 1 100 ? 0.469 -8.691 3.107 1.00 88.88 100 VAL A C 1
ATOM 766 O O . VAL A 1 100 ? 0.023 -7.559 2.934 1.00 88.88 100 VAL A O 1
ATOM 769 N N . THR A 1 101 ? 0.582 -9.258 4.302 1.00 92.25 101 THR A N 1
ATOM 770 C CA . THR A 1 101 ? 0.279 -8.576 5.559 1.00 92.25 101 THR A CA 1
ATOM 771 C C . THR A 1 101 ? 1.575 -8.241 6.284 1.00 92.25 101 THR A C 1
ATOM 773 O O . THR A 1 101 ? 2.513 -9.038 6.322 1.00 92.25 101 THR A O 1
ATOM 776 N N . ILE A 1 102 ? 1.643 -7.032 6.828 1.00 91.12 102 ILE A N 1
ATOM 777 C CA . ILE A 1 102 ? 2.795 -6.494 7.540 1.00 91.12 102 ILE A CA 1
ATOM 778 C C . ILE A 1 102 ? 2.297 -5.960 8.877 1.00 91.12 102 ILE A C 1
ATOM 780 O O . ILE A 1 102 ? 1.479 -5.039 8.906 1.00 91.12 102 ILE A O 1
ATOM 784 N N . ASP A 1 103 ? 2.830 -6.494 9.971 1.00 92.81 103 ASP A N 1
ATOM 785 C CA . ASP A 1 103 ? 2.624 -5.912 11.293 1.00 92.81 103 ASP A CA 1
ATOM 786 C C . ASP A 1 103 ? 3.422 -4.608 11.420 1.00 92.81 103 ASP A C 1
ATOM 788 O O . ASP A 1 103 ? 4.594 -4.515 11.033 1.00 92.81 103 ASP A O 1
ATOM 792 N N . LEU A 1 104 ? 2.770 -3.573 11.943 1.00 89.12 104 LEU A N 1
ATOM 793 C CA . LEU A 1 104 ? 3.335 -2.244 12.127 1.00 89.12 104 LEU A CA 1
ATOM 794 C C . LEU A 1 104 ? 3.644 -2.069 13.615 1.00 89.12 104 LEU A C 1
ATOM 796 O O . LEU A 1 104 ? 2.767 -1.660 14.370 1.00 89.12 104 LEU A O 1
ATOM 800 N N . PRO A 1 105 ? 4.877 -2.354 14.071 1.00 79.94 105 PRO A N 1
ATOM 801 C CA . PRO A 1 105 ? 5.201 -2.190 15.479 1.00 79.94 105 PRO A CA 1
ATOM 802 C C . PRO A 1 105 ? 4.991 -0.732 15.898 1.00 79.94 105 PRO A C 1
ATOM 804 O O . PRO A 1 105 ? 5.422 0.192 15.190 1.00 79.94 105 PRO A O 1
ATOM 807 N N . HIS A 1 106 ? 4.342 -0.549 17.047 1.00 60.38 106 HIS A N 1
ATOM 808 C CA . HIS A 1 106 ? 4.305 0.717 17.765 1.00 60.38 106 HIS A CA 1
ATOM 809 C C . HIS A 1 106 ? 5.729 0.987 18.268 1.00 60.38 106 HIS A C 1
ATOM 811 O O . HIS A 1 106 ? 6.267 0.225 19.068 1.00 60.38 106 HIS A O 1
ATOM 817 N N . ARG A 1 107 ? 6.379 2.012 17.725 1.00 53.38 107 ARG A N 1
ATOM 818 C CA . ARG A 1 107 ? 7.628 2.560 18.254 1.00 53.38 107 ARG A CA 1
ATOM 819 C C . ARG A 1 107 ? 7.403 4.021 18.562 1.00 53.38 107 ARG A C 1
ATOM 821 O O . ARG A 1 107 ? 6.748 4.669 17.713 1.00 53.38 107 ARG A O 1
#

Nearest PDB structures (foldseek):
  4z9c-assembly1_F  TM=3.408E-01  e=1.597E-01  Escherichia coli
  5oea-assembly3_C  TM=3.693E-01  e=3.882E-01  Deep-sea thermophilic phage D6E
  5oeb-assembly3_C  TM=3.810E-01  e=5.003E-01  Deep-sea thermophilic phage D6E
  5oeb-assembly6_F  TM=3.809E-01  e=5.003E-01  Deep-sea thermophilic phage D6E
  6dv5-assembly1_P  TM=6.207E-01  e=7.660E+00  Homo sapiens

Mean predicted aligned error: 6.18 Å

Radius of gyration: 13.45 Å; Cα contacts (8 Å, |Δi|>4): 195; chains: 1; bounding box: 31×29×38 Å

Foldseek 3Di:
DDDLVQLVVCQVVQHWDWDWDDDPPWIKIKTFGWYDDPLETEGHAIDIDTPDPVCQDDDPVNVVVVVVVVLVSSVVNRHQKYWYWHFACGDPPGRDIDTDMDGRDDD

Solvent-accessible surface area (backbone atoms only — not comparable to full-atom values): 6095 Å² total; per-residue (Å²): 130,92,54,68,63,54,58,55,50,17,41,77,68,74,37,71,37,75,48,77,45,80,56,91,94,43,45,35,35,34,41,22,44,46,43,78,59,87,49,29,38,33,33,36,68,35,44,76,47,50,74,53,83,88,55,70,62,81,49,73,68,56,54,53,52,51,52,54,51,50,50,52,45,43,42,75,66,68,25,47,29,41,34,42,30,27,52,34,86,62,52,88,68,53,73,41,75,46,78,48,76,42,81,40,80,91,126